Protein AF-A0AAW2X344-F1 (afdb_monomer_lite)

Structure (mmCIF, N/CA/C/O backbone):
data_AF-A0AAW2X344-F1
#
_entry.id   AF-A0AAW2X344-F1
#
loop_
_atom_site.group_PDB
_atom_site.id
_atom_site.type_symbol
_atom_site.label_atom_id
_atom_site.label_alt_id
_atom_site.label_comp_id
_atom_site.label_asym_id
_atom_site.label_entity_id
_atom_site.label_seq_id
_atom_site.pdbx_PDB_ins_code
_atom_site.Cartn_x
_atom_site.Cartn_y
_atom_site.Cartn_z
_atom_site.occupancy
_atom_site.B_iso_or_equiv
_atom_site.auth_seq_id
_atom_site.auth_comp_id
_atom_site.auth_asym_id
_atom_site.auth_atom_id
_atom_site.pdbx_PDB_model_num
ATOM 1 N N . MET A 1 1 ? -8.093 -33.465 57.806 1.00 51.06 1 MET A N 1
ATOM 2 C CA . MET A 1 1 ? -8.624 -34.057 56.568 1.00 51.06 1 MET A CA 1
ATOM 3 C C . MET A 1 1 ? -10.136 -34.007 56.715 1.00 51.06 1 MET A C 1
ATOM 5 O O . MET A 1 1 ? -10.646 -34.720 57.560 1.00 51.06 1 MET A O 1
ATOM 9 N N . ASP A 1 2 ? -10.891 -33.073 56.151 1.00 42.62 2 ASP A N 1
ATOM 10 C CA . ASP A 1 2 ? -10.613 -32.080 55.116 1.00 42.62 2 ASP A CA 1
ATOM 11 C C . ASP A 1 2 ? -11.403 -30.805 55.445 1.00 42.62 2 ASP A C 1
ATOM 13 O O . ASP A 1 2 ? -12.582 -30.862 55.792 1.00 42.62 2 ASP A O 1
ATOM 17 N N . LEU A 1 3 ? -10.731 -29.653 55.405 1.00 45.28 3 LEU A N 1
ATOM 18 C CA . LEU A 1 3 ? -11.366 -28.347 55.559 1.00 45.28 3 LEU A CA 1
ATOM 19 C C . LEU A 1 3 ? -11.945 -27.962 54.195 1.00 45.28 3 LEU A C 1
ATOM 21 O O . LEU A 1 3 ? -11.207 -27.517 53.318 1.00 45.28 3 LEU A O 1
ATOM 25 N N . VAL A 1 4 ? -13.252 -28.156 54.014 1.00 52.06 4 VAL A N 1
ATOM 26 C CA . VAL A 1 4 ? -14.004 -27.567 52.899 1.00 52.06 4 VAL A CA 1
ATOM 27 C C . VAL A 1 4 ? -14.025 -26.057 53.137 1.00 52.06 4 VAL A C 1
ATOM 29 O O . VAL A 1 4 ? -14.814 -25.547 53.932 1.00 52.06 4 VAL A O 1
ATOM 32 N N . GLY A 1 5 ? -13.061 -25.358 52.537 1.00 53.34 5 GLY A N 1
ATOM 33 C CA . GLY A 1 5 ? -13.028 -23.901 52.504 1.00 53.34 5 GLY A CA 1
ATOM 34 C C . GLY A 1 5 ? -14.238 -23.378 51.727 1.00 53.34 5 GLY A C 1
ATOM 35 O O . GLY A 1 5 ? -14.645 -24.025 50.762 1.00 53.34 5 GLY A O 1
ATOM 36 N N . PRO A 1 6 ? -14.839 -22.252 52.147 1.00 54.31 6 PRO A N 1
ATOM 37 C CA . PRO A 1 6 ? -15.998 -21.702 51.468 1.00 54.31 6 PRO A CA 1
ATOM 38 C C . PRO A 1 6 ? -15.628 -21.350 50.032 1.00 54.31 6 PRO A C 1
ATOM 40 O O . PRO A 1 6 ? -14.564 -20.779 49.775 1.00 54.31 6 PRO A O 1
ATOM 43 N N . ASP A 1 7 ? -16.523 -21.742 49.131 1.00 49.94 7 ASP A N 1
ATOM 44 C CA . ASP A 1 7 ? -16.456 -21.537 47.698 1.00 49.94 7 ASP A CA 1
ATOM 45 C C . ASP A 1 7 ? -15.892 -20.155 47.369 1.00 49.94 7 ASP A C 1
ATOM 47 O O . ASP A 1 7 ? -16.486 -19.117 47.674 1.00 49.94 7 ASP A O 1
ATOM 51 N N . LEU A 1 8 ? -14.722 -20.164 46.728 1.00 52.88 8 LEU A N 1
ATOM 52 C CA . LEU A 1 8 ? -14.243 -19.052 45.926 1.00 52.88 8 LEU A CA 1
ATOM 53 C C . LEU A 1 8 ? -15.282 -18.845 44.826 1.00 52.88 8 LEU A C 1
ATOM 55 O O . LEU A 1 8 ? -15.195 -19.415 43.738 1.00 52.88 8 LEU A O 1
ATOM 59 N N . VAL A 1 9 ? -16.300 -18.051 45.146 1.00 44.91 9 VAL A N 1
ATOM 60 C CA . VAL A 1 9 ? -17.111 -17.340 44.173 1.00 44.91 9 VAL A CA 1
ATOM 61 C C . VAL A 1 9 ? -16.108 -16.502 43.397 1.00 44.91 9 VAL A C 1
ATOM 63 O O . VAL A 1 9 ? -15.662 -15.448 43.849 1.00 44.91 9 VAL A O 1
ATOM 66 N N . TRP A 1 10 ? -15.675 -17.029 42.255 1.00 46.22 10 TRP A N 1
ATOM 67 C CA . TRP A 1 10 ? -15.020 -16.246 41.227 1.00 46.22 10 TRP A CA 1
ATOM 68 C C . TRP A 1 10 ? -16.080 -15.284 40.717 1.00 46.22 10 TRP A C 1
ATOM 70 O O . TRP A 1 10 ? -16.748 -15.545 39.718 1.00 46.22 10 TRP A O 1
ATOM 80 N N . ASP A 1 11 ? -16.267 -14.186 41.443 1.00 46.12 11 ASP A N 1
ATOM 81 C CA . ASP A 1 11 ? -16.991 -13.019 40.970 1.00 46.12 11 ASP A CA 1
ATOM 82 C C . ASP A 1 11 ? -16.093 -12.367 39.912 1.00 46.12 11 ASP A C 1
ATOM 84 O O . ASP A 1 11 ? -15.477 -11.317 40.090 1.00 46.12 11 ASP A O 1
ATOM 88 N N . GLN A 1 12 ? -15.928 -13.079 38.796 1.00 47.59 12 GLN A N 1
ATOM 89 C CA . GLN A 1 12 ? -15.304 -12.581 37.592 1.00 47.59 12 GLN A CA 1
ATOM 90 C C . GLN A 1 12 ? -16.341 -11.688 36.915 1.00 47.59 12 GLN A C 1
ATOM 92 O O . GLN A 1 12 ? -16.814 -11.954 35.811 1.00 47.59 12 GLN A O 1
ATOM 97 N N . ALA A 1 13 ? -16.682 -10.589 37.585 1.00 47.97 13 ALA A N 1
ATOM 98 C CA . ALA A 1 13 ? -17.041 -9.383 36.883 1.00 47.97 13 ALA A CA 1
ATOM 99 C C . ALA A 1 13 ? -15.803 -9.033 36.054 1.00 47.97 13 ALA A C 1
ATOM 101 O O . ALA A 1 13 ? -14.832 -8.458 36.550 1.00 47.97 13 ALA A O 1
ATOM 102 N N . ALA A 1 14 ? -15.802 -9.479 34.797 1.00 49.56 14 ALA A N 1
ATOM 103 C CA . ALA A 1 14 ? -14.994 -8.896 33.750 1.00 49.56 14 ALA A CA 1
ATOM 104 C C . ALA A 1 14 ? -15.293 -7.397 33.783 1.00 49.56 14 ALA A C 1
ATOM 106 O O . ALA A 1 14 ? -16.287 -6.920 33.241 1.00 49.56 14 ALA A O 1
ATOM 107 N N . HIS A 1 15 ? -14.480 -6.665 34.538 1.00 49.00 15 HIS A N 1
ATOM 108 C CA . HIS A 1 15 ? -14.451 -5.227 34.478 1.00 49.00 15 HIS A CA 1
ATOM 109 C C . HIS A 1 15 ? -13.930 -4.934 33.076 1.00 49.00 15 HIS A C 1
ATOM 111 O O . HIS A 1 15 ? -12.719 -4.940 32.852 1.00 49.00 15 HIS A O 1
ATOM 117 N N . ASP A 1 16 ? -14.852 -4.743 32.131 1.00 63.19 16 ASP A N 1
ATOM 118 C CA . ASP A 1 16 ? -14.590 -4.105 30.847 1.00 63.19 16 ASP A CA 1
ATOM 119 C C . ASP A 1 16 ? -14.095 -2.690 31.157 1.00 63.19 16 ASP A C 1
ATOM 121 O O . ASP A 1 16 ? -14.834 -1.704 31.162 1.00 63.19 16 ASP A O 1
ATOM 125 N N . GLN A 1 17 ? -12.821 -2.594 31.531 1.00 66.56 17 GLN A N 1
ATOM 126 C CA . GLN A 1 17 ? -12.138 -1.326 31.634 1.00 66.56 17 GLN A CA 1
ATOM 127 C C . GLN A 1 17 ? -12.050 -0.794 30.213 1.00 66.56 17 GLN A C 1
ATOM 129 O O . GLN A 1 17 ? -11.406 -1.394 29.350 1.00 66.56 17 GLN A O 1
ATOM 134 N N . LEU A 1 18 ? -12.742 0.320 29.970 1.00 73.19 18 LEU A N 1
ATOM 135 C CA . LEU A 1 18 ? -12.639 1.051 28.717 1.00 73.19 18 LEU A CA 1
ATOM 136 C C . LEU A 1 18 ? -11.151 1.232 28.383 1.00 73.19 18 LEU A C 1
ATOM 138 O O . LEU A 1 18 ? -10.383 1.640 29.261 1.00 73.19 18 LEU A O 1
ATOM 142 N N . PRO A 1 19 ? -10.727 0.917 27.148 1.00 78.62 19 PRO A N 1
ATOM 143 C CA . PRO A 1 19 ? -9.326 1.008 26.785 1.00 78.62 19 PRO A CA 1
ATOM 144 C C . PRO A 1 19 ? -8.828 2.431 27.037 1.00 78.62 19 PRO A C 1
ATOM 146 O O . PRO A 1 19 ? -9.462 3.410 26.632 1.00 78.62 19 PRO A O 1
ATOM 149 N N . ASN A 1 20 ? -7.680 2.541 27.708 1.00 89.19 20 ASN A N 1
ATOM 150 C CA . ASN A 1 20 ? -6.983 3.816 27.831 1.00 89.19 20 ASN A CA 1
ATOM 151 C C . ASN A 1 2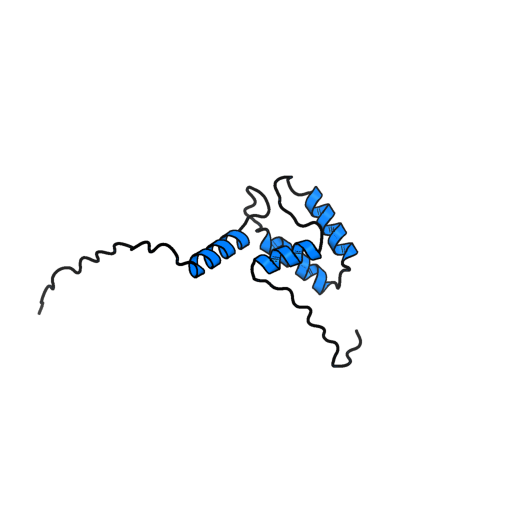0 ? -6.609 4.360 26.436 1.00 89.19 20 ASN A C 1
ATOM 153 O O . ASN A 1 20 ? -6.729 3.671 25.418 1.00 89.19 20 ASN A O 1
ATOM 157 N N . SER A 1 21 ? -6.185 5.622 26.374 1.00 89.44 21 SER A N 1
ATOM 158 C CA . SER A 1 21 ? -5.919 6.318 25.105 1.00 89.44 21 SER A CA 1
ATOM 159 C C . SER A 1 21 ? -4.942 5.549 24.205 1.00 89.44 21 SER A C 1
ATOM 161 O O . SER A 1 21 ? -5.136 5.462 22.992 1.00 89.44 21 SER A O 1
ATOM 163 N N . GLU A 1 22 ? -3.914 4.950 24.797 1.00 87.81 22 GLU A N 1
ATOM 164 C CA . GLU A 1 22 ? -2.896 4.151 24.123 1.00 87.81 22 GLU A CA 1
ATOM 165 C C . GLU A 1 22 ? -3.471 2.842 23.570 1.00 87.81 22 GLU A C 1
ATOM 167 O O . GLU A 1 22 ? -3.287 2.541 22.390 1.00 87.81 22 GLU A O 1
ATOM 172 N N . ALA A 1 23 ? -4.215 2.095 24.388 1.00 89.44 23 ALA A N 1
ATOM 173 C CA . ALA A 1 23 ? -4.868 0.855 23.981 1.00 89.44 23 ALA A CA 1
ATOM 174 C C . ALA A 1 23 ? -5.884 1.106 22.861 1.00 89.44 23 ALA A C 1
ATOM 176 O O . ALA A 1 23 ? -5.927 0.355 21.890 1.00 89.44 23 ALA A O 1
ATOM 177 N N . LYS A 1 24 ? -6.647 2.202 22.937 1.00 89.88 24 LYS A N 1
ATOM 178 C CA . LYS A 1 24 ? -7.587 2.590 21.882 1.00 89.88 24 LYS A CA 1
ATOM 179 C C . LYS A 1 24 ? -6.875 2.818 20.547 1.00 89.88 24 LYS A C 1
ATOM 181 O O . LYS A 1 24 ? -7.273 2.232 19.549 1.00 89.88 24 LYS A O 1
ATOM 186 N N . LYS A 1 25 ? -5.780 3.591 20.537 1.00 88.38 25 LYS A N 1
ATOM 187 C CA . LYS A 1 25 ? -4.969 3.809 19.323 1.00 88.38 25 LYS A CA 1
ATOM 188 C C . LYS A 1 25 ? -4.450 2.496 18.739 1.00 88.38 25 LYS A C 1
ATOM 190 O O . LYS A 1 25 ? -4.427 2.337 17.524 1.00 88.38 25 LYS A O 1
ATOM 195 N N . PHE A 1 26 ? -4.025 1.564 19.590 1.00 87.00 26 PHE A N 1
ATOM 196 C CA . PHE A 1 26 ? -3.569 0.248 19.150 1.00 87.00 26 PHE A CA 1
ATOM 197 C C . PHE A 1 26 ? -4.696 -0.571 18.502 1.00 87.00 26 PHE A C 1
ATOM 199 O O . PHE A 1 26 ? -4.505 -1.112 17.414 1.00 87.00 26 PHE A O 1
ATOM 206 N N . TYR A 1 27 ? -5.885 -0.612 19.110 1.00 89.44 27 TYR A N 1
ATOM 207 C CA . TYR A 1 27 ? -7.045 -1.288 18.521 1.00 89.44 27 TYR A CA 1
ATOM 208 C C . TYR A 1 27 ? -7.508 -0.637 17.213 1.00 89.44 27 TYR A C 1
ATOM 210 O O . TYR A 1 27 ? -7.826 -1.354 16.266 1.00 89.44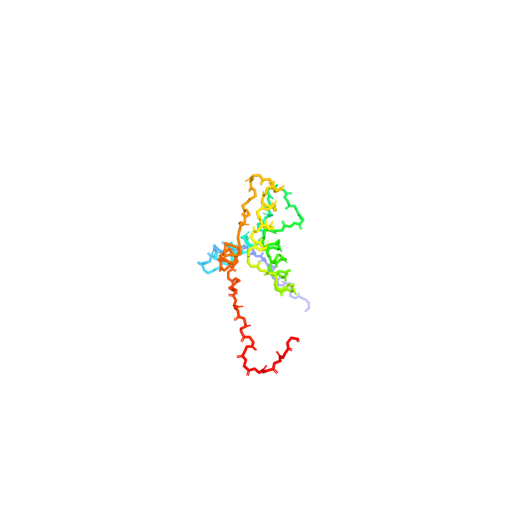 27 TYR A O 1
ATOM 218 N N . ASP A 1 28 ? -7.469 0.694 17.116 1.00 89.69 28 ASP A N 1
ATOM 219 C CA . ASP A 1 28 ? -7.776 1.417 15.877 1.00 89.69 28 ASP A CA 1
ATOM 220 C C . ASP A 1 28 ? -6.797 1.028 14.747 1.00 89.69 28 ASP A C 1
ATOM 222 O O . ASP A 1 28 ? -7.201 0.844 13.596 1.00 89.69 28 ASP A O 1
ATOM 226 N N . LEU A 1 29 ? -5.507 0.851 15.068 1.00 89.06 29 LEU A N 1
ATOM 227 C CA . LEU A 1 29 ? -4.493 0.381 14.116 1.00 89.06 29 LEU A CA 1
ATOM 228 C C . LEU A 1 29 ? -4.739 -1.065 13.673 1.00 89.06 29 LEU A C 1
ATOM 230 O O . LEU A 1 29 ? -4.644 -1.349 12.479 1.00 89.06 29 LEU A O 1
ATOM 234 N N . LEU A 1 30 ? -5.074 -1.962 14.607 1.00 88.44 30 LEU A N 1
ATOM 235 C CA . LEU A 1 30 ? -5.422 -3.351 14.291 1.00 88.44 30 LEU A CA 1
ATOM 236 C C . LEU A 1 30 ? -6.640 -3.419 13.370 1.00 88.44 30 LEU A C 1
ATOM 238 O O . LEU A 1 30 ? -6.600 -4.082 12.337 1.00 88.44 30 LEU A O 1
ATOM 242 N N . GLN A 1 31 ? -7.691 -2.664 13.689 1.00 89.50 31 GLN A N 1
ATOM 243 C CA . GLN A 1 31 ? -8.891 -2.604 12.864 1.00 89.50 31 GLN A CA 1
ATOM 244 C C . GLN A 1 31 ? -8.585 -2.087 11.450 1.00 89.50 31 GLN A C 1
ATOM 246 O O . GLN A 1 31 ? -9.131 -2.596 10.472 1.00 89.50 31 GLN A O 1
ATOM 251 N N . ALA A 1 32 ? -7.706 -1.091 11.325 1.00 87.00 32 ALA A N 1
ATOM 252 C CA . ALA A 1 32 ? -7.292 -0.568 10.028 1.00 87.00 32 ALA A CA 1
ATOM 253 C C . ALA A 1 32 ? -6.401 -1.552 9.241 1.00 87.00 32 ALA A C 1
ATOM 255 O O . ALA A 1 32 ? -6.474 -1.600 8.014 1.00 87.00 32 ALA A O 1
ATOM 256 N N . ALA A 1 33 ? -5.582 -2.357 9.923 1.00 86.94 33 ALA A N 1
ATOM 257 C CA . ALA A 1 33 ? -4.766 -3.405 9.308 1.00 86.94 33 ALA A CA 1
ATOM 258 C C . ALA A 1 33 ? -5.612 -4.581 8.778 1.00 86.94 33 ALA A C 1
ATOM 260 O O . ALA A 1 33 ? -5.321 -5.114 7.701 1.00 86.94 33 ALA A O 1
ATOM 261 N N . ASP A 1 34 ? -6.679 -4.930 9.500 1.00 89.75 34 ASP A N 1
ATOM 262 C CA . ASP A 1 34 ? -7.621 -5.999 9.149 1.00 89.75 34 ASP A CA 1
ATOM 263 C C . ASP A 1 34 ? -8.728 -5.555 8.178 1.00 89.75 34 ASP A C 1
ATOM 265 O O . ASP A 1 34 ? -9.574 -6.361 7.782 1.00 89.75 34 ASP A O 1
ATOM 269 N N . GLU A 1 35 ? -8.719 -4.291 7.735 1.00 91.75 35 GLU A N 1
ATOM 270 C CA . GLU A 1 35 ? -9.694 -3.784 6.770 1.00 91.75 35 GLU A CA 1
ATOM 271 C C . GLU A 1 35 ? -9.661 -4.639 5.484 1.00 91.75 35 GLU A C 1
ATOM 273 O O . GLU A 1 35 ? -8.601 -4.788 4.853 1.00 91.75 35 GLU A O 1
ATOM 278 N N . PRO A 1 36 ? -10.803 -5.206 5.048 1.00 93.50 36 PRO A N 1
ATOM 279 C CA . PRO A 1 36 ? -10.857 -5.978 3.817 1.00 93.50 36 PRO A CA 1
ATOM 280 C C . PRO A 1 36 ? -10.530 -5.087 2.612 1.00 93.5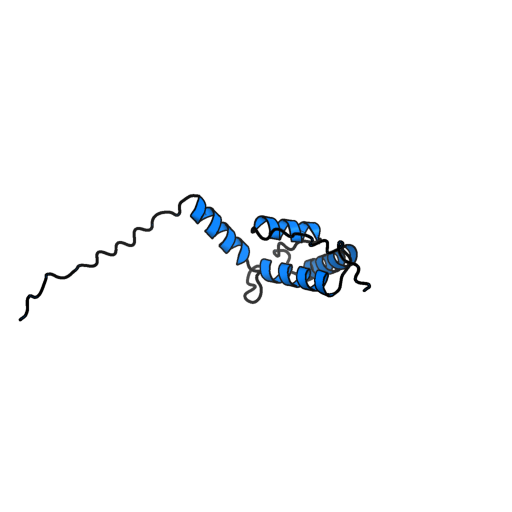0 36 PRO A C 1
ATOM 282 O O . PRO A 1 36 ? -10.749 -3.877 2.626 1.00 93.50 36 PRO A O 1
ATOM 285 N N . LEU A 1 37 ? -10.017 -5.685 1.535 1.00 92.38 37 LEU A N 1
ATOM 286 C CA . LEU A 1 37 ? -9.646 -4.938 0.325 1.00 92.38 37 LEU A CA 1
ATOM 287 C C . LEU A 1 37 ? -10.821 -4.136 -0.275 1.00 92.38 37 LEU A C 1
ATOM 289 O O . LEU A 1 37 ? -10.632 -3.026 -0.767 1.00 92.38 37 LEU A O 1
ATOM 293 N N . TYR A 1 38 ? -12.014 -4.720 -0.223 1.00 92.06 38 TYR A N 1
ATOM 294 C CA . TYR A 1 38 ? -13.304 -4.148 -0.612 1.00 92.06 38 TYR A CA 1
ATOM 295 C C . TYR A 1 38 ? -14.406 -4.831 0.212 1.00 92.06 38 TYR A C 1
ATOM 297 O O . TYR A 1 38 ? -14.149 -5.854 0.867 1.00 92.06 38 TYR A O 1
ATOM 305 N N . ARG A 1 39 ? -15.638 -4.308 0.204 1.00 90.62 39 ARG A N 1
ATOM 306 C CA . ARG A 1 39 ? -16.728 -4.866 1.016 1.00 90.62 39 ARG A CA 1
ATOM 307 C C . ARG A 1 39 ? -17.002 -6.328 0.644 1.00 90.62 39 ARG A C 1
ATOM 309 O O . ARG A 1 39 ? -17.296 -6.659 -0.497 1.00 90.62 39 ARG A O 1
ATOM 316 N N . GLY A 1 40 ? -16.934 -7.216 1.635 1.00 89.25 40 GLY A N 1
ATOM 317 C CA . GLY A 1 40 ? -17.173 -8.652 1.445 1.00 89.25 40 GLY A CA 1
ATOM 318 C C . GLY A 1 40 ? -15.951 -9.459 0.988 1.00 89.25 40 GLY A C 1
ATOM 319 O O . GLY A 1 40 ? -16.047 -10.683 0.884 1.00 89.25 40 GLY A O 1
ATOM 320 N N . CYS A 1 41 ? -14.790 -8.828 0.777 1.00 89.94 41 CYS A N 1
ATOM 321 C CA . CYS A 1 41 ? -13.550 -9.551 0.507 1.00 89.94 41 CYS A CA 1
ATOM 322 C C . CYS A 1 41 ? -13.080 -10.312 1.758 1.00 89.94 41 CYS A C 1
ATOM 324 O O . CYS A 1 41 ? -12.631 -9.709 2.727 1.00 89.94 41 CYS A O 1
ATOM 326 N N . LYS A 1 42 ? -13.149 -11.650 1.732 1.00 89.12 42 LYS A N 1
ATOM 327 C CA . LYS A 1 42 ? -12.701 -12.514 2.847 1.00 89.12 42 LYS A CA 1
ATOM 328 C C . LYS A 1 42 ? -11.268 -13.034 2.702 1.00 89.12 42 LYS A C 1
ATOM 330 O O . LYS A 1 42 ? -10.737 -13.632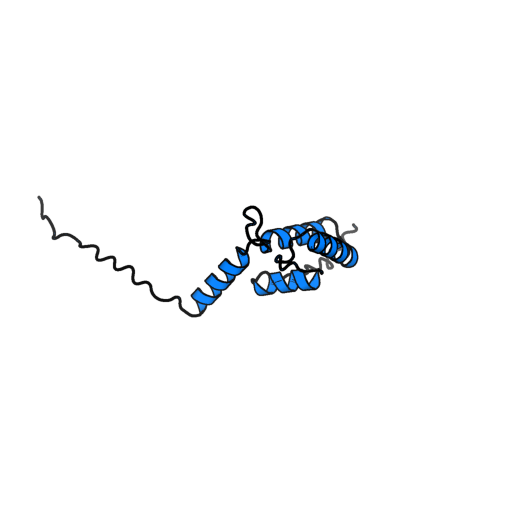 3.628 1.00 89.12 42 LYS A O 1
ATOM 335 N N . LYS A 1 43 ? -10.669 -12.880 1.517 1.00 89.56 43 LYS A N 1
ATOM 336 C CA . LYS A 1 43 ? -9.374 -13.495 1.172 1.00 89.56 43 LYS A CA 1
ATOM 337 C C . LYS A 1 43 ? -8.187 -12.551 1.342 1.00 89.56 43 LYS A C 1
ATOM 339 O O . LYS A 1 43 ? -7.071 -13.021 1.531 1.00 89.56 43 LYS A O 1
ATOM 344 N N . LEU A 1 44 ? -8.407 -11.244 1.204 1.00 91.38 44 LEU A N 1
ATOM 345 C CA . LEU A 1 44 ? -7.351 -10.238 1.252 1.00 91.38 44 LEU A CA 1
ATOM 346 C C . LEU A 1 44 ? -7.784 -9.024 2.064 1.00 91.38 44 LEU A C 1
ATOM 348 O O . LEU A 1 44 ? -8.817 -8.413 1.781 1.00 91.38 44 LEU A O 1
ATOM 352 N N . THR A 1 45 ? -6.917 -8.634 2.993 1.00 92.31 45 THR A N 1
ATOM 353 C CA . THR A 1 45 ? -6.943 -7.307 3.602 1.00 92.31 45 THR A CA 1
ATOM 354 C C . THR A 1 45 ? -6.254 -6.302 2.684 1.00 92.31 45 THR A C 1
ATOM 356 O O . THR A 1 45 ? -5.407 -6.654 1.849 1.00 92.31 45 THR A O 1
ATOM 359 N N . LYS A 1 46 ? -6.614 -5.027 2.828 1.00 91.44 46 LYS A N 1
ATOM 360 C CA . LYS A 1 46 ? -6.010 -3.931 2.068 1.00 91.44 46 LYS A CA 1
ATOM 361 C C . LYS A 1 46 ? -4.510 -3.828 2.348 1.00 91.44 46 LYS A C 1
ATOM 363 O O . LYS A 1 46 ? -3.715 -3.706 1.414 1.00 91.44 46 LYS A O 1
ATOM 368 N N . LEU A 1 47 ? -4.130 -3.952 3.620 1.00 91.69 47 LEU A N 1
ATOM 369 C CA . LEU A 1 47 ? -2.740 -3.951 4.059 1.00 91.69 47 LEU A CA 1
ATOM 370 C C . LEU A 1 47 ? -1.928 -5.059 3.370 1.00 91.69 47 LEU A C 1
ATOM 372 O O . LEU A 1 47 ? -0.874 -4.787 2.790 1.00 91.69 47 LEU A O 1
ATOM 376 N N . LEU A 1 48 ? -2.439 -6.294 3.382 1.00 91.31 48 LEU A N 1
ATOM 377 C CA . LEU A 1 48 ? -1.761 -7.439 2.775 1.00 91.31 48 LEU A CA 1
ATOM 378 C C . LEU A 1 48 ? -1.547 -7.237 1.272 1.00 91.31 48 LEU A C 1
ATOM 380 O O . LEU A 1 48 ? -0.472 -7.530 0.750 1.00 91.31 48 LEU A O 1
ATOM 384 N N . ALA A 1 49 ? -2.558 -6.721 0.572 1.00 92.75 49 ALA A N 1
ATOM 385 C CA . ALA A 1 49 ? -2.458 -6.438 -0.853 1.00 92.75 49 ALA A CA 1
ATOM 386 C C . ALA A 1 49 ? -1.367 -5.392 -1.142 1.00 92.75 49 ALA A C 1
ATOM 388 O O . ALA A 1 49 ? -0.476 -5.643 -1.953 1.00 92.75 49 ALA A O 1
ATOM 389 N N . MET A 1 50 ? -1.384 -4.251 -0.443 1.00 92.31 50 MET A N 1
ATOM 390 C CA . MET A 1 50 ? -0.372 -3.198 -0.603 1.00 92.31 50 MET A CA 1
ATOM 391 C C . MET A 1 50 ? 1.046 -3.695 -0.297 1.00 92.31 50 MET A C 1
ATOM 393 O O . MET A 1 50 ? 1.977 -3.394 -1.044 1.00 92.31 50 MET A O 1
ATOM 397 N N . SER A 1 51 ? 1.207 -4.480 0.774 1.00 91.50 51 SER A N 1
ATOM 398 C CA . SER A 1 51 ? 2.489 -5.077 1.163 1.00 91.50 51 SER A CA 1
ATOM 399 C C . SER A 1 51 ? 3.050 -5.975 0.058 1.00 91.50 51 SER A C 1
ATOM 401 O O . SER A 1 51 ? 4.209 -5.823 -0.325 1.00 91.50 51 SER A O 1
ATOM 403 N N . LYS A 1 52 ? 2.212 -6.828 -0.549 1.00 92.88 52 LYS A N 1
ATOM 404 C CA . LYS A 1 52 ? 2.616 -7.671 -1.686 1.00 92.88 52 LYS A CA 1
ATOM 405 C C . LYS A 1 52 ? 3.079 -6.850 -2.889 1.00 92.88 52 LYS A C 1
ATOM 407 O O . LYS A 1 52 ? 4.112 -7.169 -3.469 1.00 92.88 52 LYS A O 1
ATOM 412 N N . PHE A 1 53 ? 2.369 -5.777 -3.244 1.00 93.44 53 PHE A N 1
ATOM 413 C CA . PHE A 1 53 ? 2.796 -4.902 -4.342 1.00 93.44 53 PHE A CA 1
ATOM 414 C C . PHE A 1 53 ? 4.133 -4.221 -4.052 1.00 93.44 53 PHE A C 1
ATOM 416 O O . PHE A 1 53 ? 4.975 -4.126 -4.943 1.00 93.44 53 PHE A O 1
ATOM 423 N N . LEU A 1 54 ? 4.349 -3.750 -2.823 1.00 92.12 54 LEU A N 1
ATOM 424 C CA . LEU A 1 54 ? 5.637 -3.173 -2.439 1.00 92.12 54 LEU A CA 1
ATOM 425 C C . LEU A 1 54 ? 6.762 -4.206 -2.461 1.00 92.12 54 LEU A C 1
ATOM 427 O O . LEU A 1 54 ? 7.854 -3.872 -2.908 1.00 92.12 54 LEU A O 1
ATOM 431 N N . ASN A 1 55 ? 6.489 -5.444 -2.047 1.00 91.94 55 ASN A N 1
ATOM 432 C CA . ASN A 1 55 ? 7.461 -6.525 -2.142 1.00 91.94 55 ASN A CA 1
ATOM 433 C C . ASN A 1 55 ? 7.868 -6.775 -3.599 1.00 91.94 55 ASN A C 1
ATOM 435 O O . ASN A 1 55 ? 9.048 -6.718 -3.912 1.00 91.94 55 ASN A O 1
ATOM 439 N N . ILE A 1 56 ? 6.893 -6.921 -4.505 1.00 93.25 56 ILE A N 1
ATOM 440 C CA . ILE A 1 56 ? 7.137 -7.076 -5.950 1.00 93.25 56 ILE A CA 1
ATOM 441 C C . ILE A 1 56 ? 7.941 -5.888 -6.493 1.00 93.25 56 ILE A C 1
ATOM 443 O O . ILE A 1 56 ? 8.878 -6.065 -7.269 1.00 93.25 56 ILE A O 1
ATOM 447 N N . LYS A 1 57 ? 7.610 -4.658 -6.080 1.00 91.19 57 LYS A N 1
ATOM 448 C CA . LYS A 1 57 ? 8.363 -3.480 -6.516 1.00 91.19 57 LYS A CA 1
ATOM 449 C C . LYS A 1 57 ? 9.840 -3.582 -6.139 1.00 91.19 57 LYS A C 1
ATOM 451 O O . LYS A 1 57 ? 10.683 -3.303 -6.988 1.00 91.19 57 LYS A O 1
ATOM 456 N N . SER A 1 58 ? 10.126 -3.936 -4.889 1.00 89.56 58 SER A N 1
ATOM 457 C CA . SER A 1 58 ? 11.490 -4.053 -4.372 1.00 89.56 58 SER A CA 1
ATOM 458 C C . SER A 1 58 ? 12.238 -5.232 -4.995 1.00 89.56 58 SER A C 1
ATOM 460 O O . SER A 1 58 ? 13.379 -5.072 -5.407 1.00 89.56 58 SER A O 1
ATOM 462 N N . GLU A 1 59 ? 11.583 -6.386 -5.119 1.00 92.25 59 GLU A N 1
ATOM 463 C CA . GLU A 1 59 ? 12.159 -7.626 -5.651 1.00 92.25 59 GLU A CA 1
ATOM 464 C C . GLU A 1 59 ? 12.566 -7.496 -7.124 1.00 92.25 59 GLU A C 1
ATOM 466 O O . GLU A 1 59 ? 13.652 -7.914 -7.511 1.00 92.25 59 GLU A O 1
ATOM 471 N N . PHE A 1 60 ? 11.730 -6.851 -7.941 1.00 92.75 60 PHE A N 1
ATOM 472 C CA . PHE A 1 60 ? 11.984 -6.683 -9.376 1.00 92.75 60 PHE A CA 1
ATOM 473 C C . PHE A 1 60 ? 12.556 -5.309 -9.738 1.00 92.75 60 PHE A C 1
ATOM 475 O O . PHE A 1 60 ? 12.593 -4.948 -10.915 1.00 92.75 60 PHE A O 1
ATOM 482 N N . ASN A 1 61 ? 12.953 -4.518 -8.737 1.00 90.38 61 ASN A N 1
ATOM 483 C CA . ASN A 1 61 ? 13.446 -3.149 -8.895 1.00 90.38 61 ASN A CA 1
ATOM 484 C C . ASN A 1 61 ? 12.556 -2.291 -9.824 1.00 90.38 61 ASN A C 1
ATOM 486 O O . ASN A 1 61 ? 13.020 -1.509 -10.658 1.00 90.38 61 ASN A O 1
ATOM 490 N N . MET A 1 62 ? 11.240 -2.484 -9.712 1.00 92.25 62 MET A N 1
ATOM 491 C CA . MET A 1 62 ? 10.248 -1.885 -10.595 1.00 92.25 62 MET A CA 1
ATOM 492 C C . MET A 1 62 ? 10.264 -0.362 -10.440 1.00 92.25 62 MET A C 1
ATOM 494 O O . MET A 1 62 ? 10.241 0.162 -9.322 1.00 92.25 62 MET A O 1
ATOM 498 N N . SER A 1 63 ? 10.236 0.374 -11.554 1.00 94.00 63 SER A N 1
ATOM 499 C CA . SER A 1 63 ? 10.162 1.840 -11.518 1.00 94.00 63 SER A CA 1
ATOM 500 C C . SER A 1 63 ? 8.868 2.327 -10.852 1.00 94.00 63 SER A C 1
ATOM 502 O O . SER A 1 63 ? 7.855 1.628 -10.824 1.00 94.00 63 SER A O 1
ATOM 504 N N . GLU A 1 64 ? 8.878 3.536 -10.286 1.00 93.38 64 GLU A N 1
ATOM 505 C CA . GLU A 1 64 ? 7.657 4.135 -9.717 1.00 93.38 64 GLU A CA 1
ATOM 506 C C . GLU A 1 64 ? 6.565 4.312 -10.778 1.00 93.38 64 GLU A C 1
ATOM 508 O O . GLU A 1 64 ? 5.416 3.976 -10.525 1.00 93.38 64 GLU A O 1
ATOM 513 N N . ALA A 1 65 ? 6.931 4.706 -12.001 1.00 94.94 65 ALA A N 1
ATOM 514 C CA . ALA A 1 65 ? 5.979 4.833 -13.102 1.00 94.94 65 ALA A CA 1
ATOM 515 C C . ALA A 1 65 ? 5.306 3.497 -13.473 1.00 94.94 65 ALA A C 1
ATOM 517 O O . ALA A 1 65 ? 4.115 3.469 -13.779 1.00 94.94 65 ALA A O 1
ATOM 518 N N . CYS A 1 66 ? 6.052 2.386 -13.451 1.00 94.44 66 CYS A N 1
ATOM 519 C CA . CYS A 1 66 ? 5.486 1.059 -13.700 1.00 94.44 66 CYS A CA 1
ATOM 520 C C . CYS A 1 66 ? 4.534 0.647 -12.568 1.00 94.44 66 CYS A C 1
ATOM 522 O O . CYS A 1 66 ? 3.405 0.233 -12.831 1.00 94.44 66 CYS A O 1
ATOM 524 N N . TYR A 1 67 ? 4.955 0.857 -11.319 1.00 95.06 67 TYR A N 1
ATOM 525 C CA . TYR A 1 67 ? 4.126 0.607 -10.145 1.00 95.06 67 TYR A CA 1
ATOM 526 C C . TYR A 1 67 ? 2.803 1.379 -10.211 1.00 95.06 67 TYR A C 1
ATOM 528 O O . TYR A 1 67 ? 1.735 0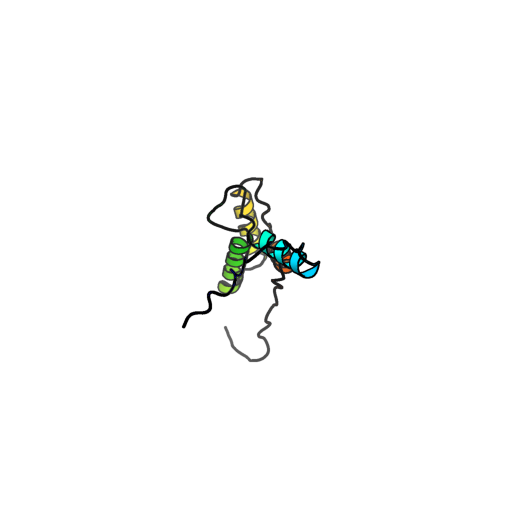.790 -10.079 1.00 95.06 67 TYR A O 1
ATOM 536 N N . ASP A 1 68 ? 2.859 2.682 -10.483 1.00 95.69 68 ASP A N 1
ATOM 537 C CA . ASP A 1 68 ? 1.682 3.549 -10.541 1.00 95.69 68 ASP A CA 1
ATOM 538 C C . ASP A 1 68 ? 0.703 3.114 -11.642 1.00 95.69 68 ASP A C 1
ATOM 540 O O . ASP A 1 68 ? -0.509 3.089 -11.419 1.00 95.69 68 ASP A O 1
ATOM 544 N N . ARG A 1 69 ? 1.211 2.683 -12.807 1.00 95.38 69 ARG A N 1
ATOM 545 C CA . ARG A 1 69 ? 0.374 2.120 -13.881 1.00 95.38 69 ARG A CA 1
ATOM 546 C C . ARG A 1 69 ? -0.338 0.843 -13.446 1.00 95.38 69 ARG A C 1
ATOM 548 O O . ARG A 1 69 ? -1.541 0.727 -13.660 1.00 95.38 69 ARG A O 1
ATOM 555 N N . ILE A 1 70 ? 0.374 -0.090 -12.812 1.00 94.94 70 ILE A N 1
ATOM 556 C CA . ILE A 1 70 ? -0.223 -1.333 -12.300 1.00 94.94 70 ILE A CA 1
ATOM 557 C C . ILE A 1 70 ? -1.292 -1.015 -11.253 1.00 94.94 70 ILE A C 1
ATOM 559 O O . ILE A 1 70 ? -2.390 -1.559 -11.314 1.00 94.94 70 ILE A O 1
ATOM 563 N N . MET A 1 71 ? -1.011 -0.099 -10.327 1.00 93.94 71 MET A N 1
ATOM 564 C CA . MET A 1 71 ? -1.970 0.290 -9.292 1.00 93.94 71 MET A CA 1
ATOM 565 C C . MET A 1 71 ? -3.222 0.947 -9.872 1.00 93.94 71 MET A C 1
ATOM 567 O O . MET A 1 71 ? -4.310 0.726 -9.341 1.00 93.94 71 MET A O 1
ATOM 571 N N . SER A 1 72 ? -3.089 1.713 -10.959 1.00 92.94 72 SER A N 1
ATOM 572 C CA . SER A 1 72 ? -4.236 2.251 -11.696 1.00 92.94 72 SER A CA 1
ATOM 573 C C . SER A 1 72 ? -5.087 1.135 -12.297 1.00 92.94 72 SER A C 1
ATOM 575 O O . SER A 1 72 ? -6.286 1.111 -12.061 1.00 92.94 72 SER A O 1
ATOM 577 N N . ILE A 1 73 ? -4.470 0.165 -12.980 1.00 94.12 73 ILE A N 1
ATOM 578 C CA . ILE A 1 73 ? -5.188 -0.978 -13.570 1.00 94.12 73 ILE A CA 1
ATOM 579 C C . ILE A 1 73 ? -5.913 -1.783 -12.486 1.00 94.12 73 ILE A C 1
ATOM 581 O O . ILE A 1 73 ? -7.073 -2.143 -12.644 1.00 94.12 73 ILE A O 1
ATOM 585 N N . VAL A 1 74 ? -5.249 -2.047 -11.358 1.00 93.38 74 VAL A N 1
ATOM 586 C CA . VAL A 1 74 ? -5.869 -2.755 -10.228 1.00 93.38 74 VAL A CA 1
ATOM 587 C C . VAL A 1 74 ? -7.061 -1.971 -9.688 1.00 93.38 74 VAL A C 1
ATOM 589 O O . VAL A 1 74 ? -8.084 -2.574 -9.385 1.00 93.38 74 VAL A O 1
ATOM 592 N N . LYS A 1 75 ? -6.960 -0.639 -9.604 1.00 91.25 75 LYS A N 1
ATOM 593 C CA . LYS A 1 75 ? -8.077 0.211 -9.189 1.00 91.25 75 LYS A CA 1
ATOM 594 C C . LYS A 1 75 ? -9.282 0.066 -10.122 1.00 91.25 75 LYS A C 1
ATOM 596 O O . LYS A 1 75 ? -10.394 0.002 -9.621 1.00 91.25 75 LYS A O 1
ATOM 601 N N . ASP A 1 76 ? -9.050 -0.016 -11.429 1.00 91.50 76 ASP A N 1
ATOM 602 C CA . ASP A 1 76 ? -10.113 -0.138 -12.436 1.00 91.50 76 ASP A CA 1
ATOM 603 C C . ASP A 1 76 ? -10.792 -1.522 -12.421 1.00 91.50 76 ASP A C 1
ATOM 605 O O . ASP A 1 76 ? -11.938 -1.660 -12.839 1.00 91.50 76 ASP A O 1
ATOM 609 N N . ILE A 1 77 ? -10.095 -2.556 -11.934 1.00 92.94 77 ILE A N 1
ATOM 610 C CA . ILE A 1 77 ? -10.637 -3.919 -11.776 1.00 92.94 77 ILE A CA 1
ATOM 611 C C . ILE A 1 77 ? -11.400 -4.070 -10.454 1.00 92.94 77 ILE A C 1
ATOM 613 O O . ILE A 1 77 ? -12.289 -4.917 -10.331 1.00 92.94 77 ILE A O 1
ATOM 617 N N . LEU A 1 78 ? -11.020 -3.299 -9.435 1.00 92.62 78 LEU A N 1
ATOM 618 C CA . LEU A 1 78 ? -11.660 -3.361 -8.133 1.00 92.62 78 LEU A CA 1
ATOM 619 C C . LEU A 1 78 ? -13.050 -2.702 -8.162 1.00 92.62 78 LEU A C 1
ATOM 621 O O . LEU A 1 78 ? -13.282 -1.763 -8.920 1.00 92.62 78 LEU A O 1
ATOM 625 N N . PRO A 1 79 ? -13.974 -3.162 -7.302 1.00 91.81 79 PRO A N 1
ATOM 626 C CA . PRO A 1 79 ? -15.241 -2.476 -7.077 1.00 91.81 79 PRO A CA 1
ATOM 627 C C . PRO A 1 79 ? -15.043 -1.004 -6.678 1.00 91.81 79 PRO A C 1
ATOM 629 O O . PRO A 1 79 ? -14.061 -0.670 -6.016 1.00 91.81 79 PRO A O 1
ATOM 632 N N . GLU A 1 80 ? -15.996 -0.129 -7.013 1.00 85.69 80 GLU A N 1
ATOM 633 C CA . GLU A 1 80 ? -15.907 1.312 -6.713 1.00 85.69 80 GLU A CA 1
ATOM 634 C C . GLU A 1 80 ? -15.769 1.623 -5.211 1.00 85.69 80 GLU A C 1
ATOM 636 O O . GLU A 1 80 ? -15.185 2.641 -4.836 1.00 85.69 80 GLU A O 1
ATOM 641 N N . ASP A 1 81 ? -16.267 0.744 -4.337 1.00 84.56 81 ASP A N 1
ATOM 642 C CA . ASP A 1 81 ? -16.146 0.878 -2.884 1.00 84.56 81 ASP A CA 1
ATOM 643 C C . ASP A 1 81 ? -14.742 0.531 -2.353 1.00 84.56 81 ASP A C 1
ATOM 645 O O . ASP A 1 81 ? -14.437 0.788 -1.184 1.00 84.56 81 ASP A O 1
ATOM 649 N N . ALA A 1 82 ? -13.860 -0.017 -3.192 1.00 87.06 82 ALA A N 1
ATOM 650 C CA . ALA A 1 82 ? -12.488 -0.322 -2.822 1.00 87.06 82 ALA A CA 1
ATOM 651 C C . ALA A 1 82 ? -11.655 0.965 -2.706 1.00 87.06 82 ALA A C 1
ATOM 653 O O . ALA A 1 82 ? -11.258 1.594 -3.690 1.00 87.06 82 ALA A O 1
ATOM 654 N N . ASN A 1 83 ? -11.307 1.345 -1.478 1.00 83.12 83 ASN A N 1
ATOM 655 C CA . ASN A 1 83 ? -10.413 2.473 -1.215 1.00 83.12 83 ASN A CA 1
ATOM 656 C C . ASN A 1 83 ? -8.939 2.092 -1.489 1.00 83.12 83 ASN A C 1
ATOM 658 O O . ASN A 1 83 ? -8.148 1.878 -0.566 1.00 83.12 83 ASN A O 1
ATOM 662 N N . TRP A 1 84 ? -8.593 1.970 -2.775 1.00 91.00 84 TRP A N 1
ATOM 663 C CA . TRP A 1 84 ? -7.289 1.528 -3.277 1.00 91.00 84 TRP A CA 1
ATOM 664 C C . TRP A 1 84 ? -6.372 2.704 -3.680 1.00 91.00 84 TRP A C 1
ATOM 666 O O . TRP A 1 84 ? -6.815 3.635 -4.367 1.00 91.00 84 TRP A O 1
ATOM 676 N N . PRO A 1 85 ? -5.082 2.708 -3.284 1.00 88.44 85 PRO A N 1
ATOM 677 C CA . PRO A 1 85 ? -4.138 3.749 -3.673 1.00 88.44 85 PRO A CA 1
ATOM 678 C C . PRO A 1 85 ? -3.757 3.608 -5.149 1.00 88.44 85 PRO A C 1
ATOM 680 O O . PRO A 1 85 ? -3.581 2.514 -5.660 1.00 88.44 85 PRO A O 1
ATOM 683 N N . ASN A 1 86 ? -3.573 4.732 -5.838 1.00 89.06 86 ASN A N 1
ATOM 684 C CA . ASN A 1 86 ? -3.215 4.751 -7.262 1.00 89.06 86 ASN A CA 1
ATOM 685 C C . ASN A 1 86 ? -1.747 5.117 -7.525 1.00 89.06 86 ASN A C 1
ATOM 687 O O . ASN A 1 86 ? -1.390 5.436 -8.651 1.00 89.06 86 ASN A O 1
ATOM 691 N N . SER A 1 87 ? -0.917 5.163 -6.482 1.00 89.81 87 SER A N 1
ATOM 692 C CA . SER A 1 87 ? 0.510 5.457 -6.625 1.00 89.81 87 SER A CA 1
ATOM 693 C C . SER A 1 87 ? 1.338 4.859 -5.500 1.00 89.81 87 SER A C 1
ATOM 695 O O . SER A 1 87 ? 0.837 4.588 -4.401 1.00 89.81 87 SER A O 1
ATOM 697 N N . PHE A 1 88 ? 2.633 4.724 -5.753 1.00 89.38 88 PHE A N 1
ATOM 698 C CA . PHE A 1 88 ? 3.633 4.305 -4.784 1.00 89.38 88 PHE A CA 1
ATOM 699 C C . PHE A 1 88 ? 3.647 5.208 -3.554 1.00 89.38 88 PHE A C 1
ATOM 701 O O . PHE A 1 88 ? 3.598 4.721 -2.424 1.00 89.38 88 PHE A O 1
ATOM 708 N N . TYR A 1 89 ? 3.621 6.527 -3.758 1.00 90.38 89 TYR A N 1
ATOM 709 C CA . TYR A 1 89 ? 3.602 7.490 -2.660 1.00 90.38 89 TYR A CA 1
ATOM 710 C C . TYR A 1 89 ? 2.353 7.341 -1.784 1.00 90.38 89 TYR A C 1
ATOM 712 O O . TYR A 1 89 ? 2.455 7.293 -0.558 1.00 90.38 89 TYR A O 1
ATOM 720 N N . LYS A 1 90 ? 1.163 7.217 -2.390 1.00 90.31 90 LYS A N 1
ATOM 721 C CA . LYS A 1 90 ? -0.077 7.016 -1.623 1.00 90.31 90 LYS A CA 1
ATOM 722 C C . L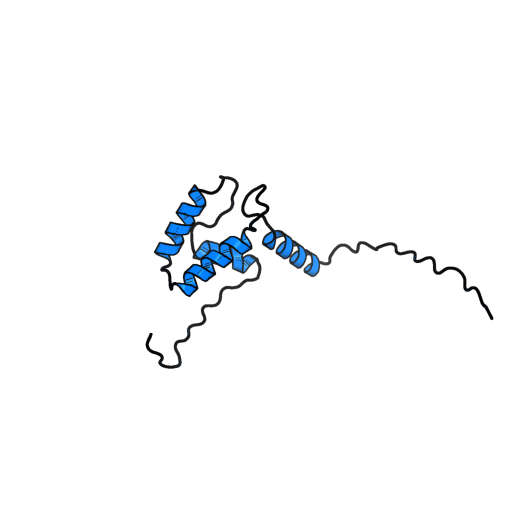YS A 1 90 ? -0.086 5.678 -0.896 1.00 90.31 90 LYS A C 1
ATOM 724 O O . LYS A 1 90 ? -0.568 5.626 0.231 1.00 90.31 90 LYS A O 1
ATOM 729 N N . THR A 1 91 ? 0.475 4.638 -1.506 1.00 90.56 91 THR A N 1
ATOM 730 C CA . THR A 1 91 ? 0.609 3.321 -0.874 1.00 90.56 91 THR A CA 1
ATOM 731 C C . THR A 1 91 ? 1.516 3.401 0.349 1.00 90.56 91 THR A C 1
ATOM 733 O O . THR A 1 91 ? 1.103 3.034 1.444 1.00 90.56 91 THR A O 1
ATOM 736 N N . LYS A 1 92 ? 2.702 4.003 0.213 1.00 88.38 92 LYS A N 1
ATOM 737 C CA . LYS A 1 92 ? 3.605 4.272 1.341 1.00 88.38 92 LYS A CA 1
ATOM 738 C C . LYS A 1 92 ? 2.935 5.076 2.443 1.00 88.38 92 LYS A C 1
ATOM 740 O O . LYS A 1 92 ? 2.977 4.679 3.600 1.00 88.38 92 LYS A O 1
ATOM 745 N N . LYS A 1 93 ? 2.271 6.177 2.084 1.00 88.75 93 LYS A N 1
ATOM 746 C CA . LYS A 1 93 ? 1.553 7.031 3.036 1.00 88.75 93 LYS A CA 1
ATOM 747 C C . LYS A 1 93 ? 0.464 6.259 3.779 1.00 88.75 93 LYS A C 1
ATOM 749 O O . LYS A 1 93 ? 0.238 6.525 4.955 1.00 88.75 93 LYS A O 1
ATOM 754 N N . HIS A 1 94 ? -0.207 5.326 3.110 1.00 88.12 94 HIS A N 1
ATOM 755 C CA . HIS A 1 94 ? -1.204 4.471 3.739 1.00 88.12 94 HIS A CA 1
ATOM 756 C C . HIS A 1 94 ? -0.564 3.560 4.792 1.00 88.12 94 HIS A C 1
ATOM 758 O O . HIS A 1 94 ? -1.013 3.541 5.931 1.00 88.12 94 HIS A O 1
ATOM 764 N N . LEU A 1 95 ? 0.543 2.899 4.453 1.00 87.12 95 LEU A N 1
ATOM 765 C CA . LEU A 1 95 ? 1.264 2.026 5.381 1.00 87.12 95 LEU A CA 1
ATOM 766 C C . LEU A 1 95 ? 1.909 2.783 6.545 1.00 87.12 95 LEU A C 1
ATOM 768 O O . LEU A 1 95 ? 1.857 2.325 7.680 1.00 87.12 95 LEU A O 1
ATOM 772 N N . SER A 1 96 ? 2.442 3.982 6.307 1.00 85.94 96 SER A N 1
ATOM 773 C CA . SER A 1 96 ? 3.030 4.800 7.375 1.00 85.94 96 SER A CA 1
ATOM 774 C C . SER A 1 96 ? 2.000 5.218 8.429 1.00 85.94 96 SER A C 1
ATOM 776 O O . SER A 1 96 ? 2.343 5.306 9.603 1.00 85.94 96 SER A O 1
ATOM 778 N N . LYS A 1 97 ? 0.728 5.419 8.047 1.00 84.38 97 LYS A N 1
ATOM 779 C CA . LYS A 1 97 ? -0.359 5.652 9.018 1.00 84.38 97 LYS A CA 1
ATOM 780 C C . LYS A 1 97 ? -0.601 4.453 9.934 1.00 84.38 97 LYS A C 1
ATOM 782 O O . LYS A 1 97 ? -1.077 4.646 11.044 1.00 84.38 97 LYS A O 1
ATOM 787 N N . LEU A 1 98 ? -0.263 3.250 9.475 1.00 84.88 98 LEU A N 1
ATOM 788 C CA . LEU A 1 98 ? -0.360 2.011 10.242 1.00 84.88 98 LEU A CA 1
ATOM 789 C C . LEU A 1 98 ? 0.902 1.732 11.079 1.00 84.88 98 LEU A C 1
ATOM 791 O O . LEU A 1 98 ? 1.062 0.635 11.598 1.00 84.88 98 LEU A O 1
ATOM 795 N N . GLY A 1 99 ? 1.829 2.692 11.182 1.00 78.06 99 GLY A N 1
ATOM 796 C CA . GLY A 1 99 ? 3.115 2.505 11.863 1.00 78.06 99 GLY A CA 1
ATOM 797 C C . GLY A 1 99 ? 4.143 1.712 11.049 1.00 78.06 99 GLY A C 1
ATOM 798 O O . GLY A 1 99 ? 5.262 1.507 11.507 1.00 78.06 99 GLY A O 1
ATOM 799 N N . LEU A 1 100 ? 3.808 1.318 9.817 1.00 78.69 100 LEU A N 1
ATOM 800 C CA . LEU A 1 100 ? 4.695 0.605 8.897 1.00 78.69 100 LEU A CA 1
ATOM 801 C C . LEU A 1 100 ? 5.485 1.617 8.063 1.00 78.69 100 LEU A C 1
ATOM 803 O O . LEU A 1 100 ? 5.309 1.735 6.845 1.00 78.69 100 LEU A O 1
ATOM 807 N N . ALA A 1 101 ? 6.294 2.427 8.745 1.00 66.25 101 ALA A N 1
ATOM 808 C CA . ALA A 1 101 ? 7.156 3.401 8.093 1.00 66.25 101 ALA A CA 1
ATOM 809 C C . ALA A 1 101 ? 8.061 2.688 7.076 1.00 66.25 101 ALA A C 1
ATOM 811 O O . ALA A 1 101 ? 8.731 1.709 7.392 1.00 66.25 101 ALA A O 1
ATOM 812 N N . TYR A 1 102 ? 8.049 3.169 5.832 1.00 68.06 102 TYR A N 1
ATOM 813 C CA . TYR A 1 102 ? 8.941 2.653 4.803 1.00 68.06 102 TYR A CA 1
ATOM 814 C C . TYR A 1 102 ? 10.263 3.408 4.887 1.00 68.06 102 TYR A C 1
ATOM 816 O O . TYR A 1 102 ? 10.304 4.604 4.585 1.00 68.06 102 TYR A O 1
ATOM 824 N N . GLU A 1 103 ? 11.337 2.704 5.219 1.00 65.50 103 GLU A N 1
ATOM 825 C CA . GLU A 1 103 ? 12.697 3.226 5.155 1.00 65.50 103 GLU A CA 1
ATOM 826 C C . GLU A 1 103 ? 13.389 2.717 3.888 1.00 65.50 103 GLU A C 1
ATOM 828 O O . GLU A 1 103 ? 13.311 1.539 3.534 1.00 65.50 103 GLU A O 1
ATOM 833 N N . ARG A 1 104 ? 14.041 3.624 3.155 1.00 63.31 104 ARG A N 1
ATOM 834 C CA . ARG A 1 104 ? 14.961 3.221 2.093 1.00 63.31 104 ARG A CA 1
ATOM 835 C C . ARG A 1 104 ? 16.277 2.846 2.754 1.00 63.31 104 ARG A C 1
ATOM 837 O O . ARG A 1 104 ? 16.958 3.718 3.278 1.00 63.31 104 ARG A O 1
ATOM 844 N N . ILE A 1 105 ? 16.640 1.574 2.685 1.00 67.19 105 ILE A N 1
ATOM 845 C CA . ILE A 1 105 ? 17.991 1.151 3.039 1.00 67.19 105 ILE A CA 1
ATOM 846 C C . ILE A 1 105 ? 18.873 1.452 1.827 1.00 67.19 105 ILE A C 1
ATOM 848 O O . ILE A 1 105 ? 18.926 0.682 0.869 1.00 67.19 105 ILE A O 1
ATOM 852 N N . ASP A 1 106 ? 19.518 2.615 1.843 1.00 60.38 106 ASP A N 1
ATOM 853 C CA . ASP A 1 106 ? 20.492 2.991 0.825 1.00 60.38 106 ASP A CA 1
ATOM 854 C C . ASP A 1 106 ? 21.785 2.187 1.070 1.00 60.38 106 ASP A C 1
ATOM 856 O O . ASP A 1 106 ? 22.636 2.562 1.872 1.00 60.38 106 ASP A O 1
ATOM 860 N N . ALA A 1 107 ? 21.944 1.049 0.387 1.00 60.31 107 ALA A N 1
ATOM 861 C CA . ALA A 1 107 ? 23.103 0.158 0.537 1.00 60.31 107 ALA A CA 1
ATOM 862 C C . ALA A 1 107 ? 24.399 0.682 -0.130 1.00 60.31 107 ALA A C 1
ATOM 864 O O . ALA A 1 107 ? 25.282 -0.099 -0.486 1.00 60.31 107 ALA A O 1
ATOM 865 N N . TRP A 1 108 ? 24.550 1.998 -0.311 1.00 61.34 108 TRP A N 1
ATOM 866 C CA . TRP A 1 108 ? 25.735 2.578 -0.948 1.00 61.34 108 TRP A CA 1
ATOM 867 C C . TRP A 1 108 ? 26.792 2.988 0.078 1.00 61.34 108 TRP A C 1
ATOM 869 O O . TRP A 1 108 ? 27.019 4.172 0.309 1.00 61.34 108 TRP A O 1
ATOM 879 N N . ILE A 1 109 ? 27.466 2.009 0.688 1.00 55.91 109 ILE A N 1
ATOM 880 C CA . ILE A 1 109 ? 28.756 2.262 1.364 1.00 55.91 109 ILE A CA 1
ATOM 881 C C . ILE A 1 109 ? 29.837 1.248 0.971 1.00 55.91 109 ILE A C 1
ATOM 883 O O . ILE A 1 109 ? 31.013 1.594 1.005 1.00 55.91 109 ILE A O 1
ATOM 887 N N . ASN A 1 110 ? 29.500 0.050 0.483 1.00 51.03 110 ASN A N 1
ATOM 888 C CA . ASN A 1 110 ? 30.518 -0.917 0.071 1.00 51.03 110 ASN A CA 1
ATOM 889 C C . ASN A 1 110 ? 30.236 -1.455 -1.330 1.00 51.03 110 ASN A C 1
ATOM 891 O O . ASN A 1 110 ? 29.260 -2.160 -1.546 1.00 51.03 110 ASN A O 1
ATOM 895 N N . LYS A 1 111 ? 31.118 -1.087 -2.265 1.00 55.09 111 LYS A N 1
ATOM 896 C CA . LYS A 1 111 ? 31.206 -1.537 -3.661 1.00 55.09 111 LYS A CA 1
ATOM 897 C C . LYS A 1 111 ? 30.744 -2.989 -3.881 1.00 55.09 111 LYS A C 1
ATOM 899 O O . LYS A 1 111 ? 31.568 -3.898 -3.845 1.00 55.09 111 LYS A O 1
ATOM 904 N N . CYS A 1 112 ? 29.488 -3.185 -4.256 1.00 57.91 112 CYS A N 1
ATOM 905 C CA . CYS A 1 112 ? 29.092 -4.361 -5.019 1.00 57.91 112 CYS A CA 1
ATOM 906 C C . CYS A 1 112 ? 28.462 -3.879 -6.321 1.00 57.91 112 CYS A C 1
ATOM 908 O O . CYS A 1 112 ? 27.444 -3.190 -6.326 1.00 57.91 112 CYS A O 1
ATOM 910 N N . LEU A 1 113 ? 29.151 -4.198 -7.414 1.00 52.53 113 LEU A N 1
ATOM 911 C CA . LEU A 1 113 ? 28.575 -4.266 -8.749 1.00 52.53 113 LEU A CA 1
ATOM 912 C C . LEU A 1 113 ? 27.307 -5.139 -8.691 1.00 52.53 113 LEU A C 1
ATOM 914 O O . LEU A 1 113 ? 27.304 -6.146 -7.979 1.00 52.53 113 LEU A O 1
ATOM 918 N N . LEU A 1 114 ? 26.262 -4.714 -9.408 1.00 55.84 114 LEU A N 1
ATOM 919 C CA . LEU A 1 114 ? 25.115 -5.555 -9.768 1.00 55.84 114 LEU A CA 1
ATOM 920 C C . LEU A 1 114 ? 25.573 -6.770 -10.583 1.00 55.84 114 LEU A C 1
ATOM 922 O O . LEU A 1 114 ? 26.501 -6.591 -11.407 1.00 55.84 114 LEU A O 1
#

Foldseek 3Di:
DDPPDPDPPPPPPVPPPPDDPVRVLVVVLVCQQQDCQFPPRPPDHLNRVLVVLVVVCVVVVPDQVRSLVVQVVVCVVDDPRGPGDNGPVVSQVSCVSSVNHDDDPPPPDDDDDD

Secondary structure (DSSP, 8-state):
-----------------PPPHHHHHHHHHHHHHS-BSSTT--S-BHHHHHHHHHHHHHHTT--HHHHHHHHHHHHHHS-TT-----SHHHHHHHHHHTT--------TTS----

Sequence (114 aa):
MDLVGPDLVWDQAAHDQLPNSEAKKFYDLLQAADEPLYRGCKKLTKLLAMSKFLNIKSEFNMSEACYDRIMSIVKDILPEDANWPNSFYKTKKHLSKLGLAYERIDAWINKCLL

Radius of gyration: 23.3 Å; chains: 1; bounding box: 48×42×70 Å

Organism: NCBI:txid2727402

pLDDT: mean 80.41, std 16.38, range [42.62, 95.69]